Protein AF-A0A533XI32-F1 (afdb_monomer_lite)

Foldseek 3Di:
DWDADPVRATWAFDAWEDPDQFWIWTWTAGPPPRDIDIDIGHPVVCQVHHPAQYEHPVNLVVLVPDDPVVSVVVVVVQVVVCVVVVTSYHYPVSD

pLDDT: mean 84.2, std 6.26, range [54.84, 92.38]

Sequence (95 aa):
MIVTCCCGSAMRAEALEEVSPLLYHLRLACIRCANWTRISGRLEEVEPMVTATLWSNEARHDVDRLPPYLAPMVRQETEDYAEKEGRCLITLALF

Secondary structure (DSSP, 8-state):
---B-TTSPBEEEEEEEEEETTEEEEEEEETTT--EEEEEE-HHHHGGG--S-EEBHHHHHHHHHS-TTTHHHHHHHHHHHHHHHT--EE-GGG-

Structure (mmCIF, N/CA/C/O backbone):
data_AF-A0A533XI32-F1
#
_entry.id   AF-A0A533XI32-F1
#
loop_
_atom_site.group_PDB
_atom_site.id
_atom_site.type_symbol
_atom_site.label_atom_id
_atom_site.label_alt_id
_atom_site.label_comp_id
_atom_site.label_asym_id
_atom_site.label_entity_id
_atom_site.label_seq_id
_atom_site.pdbx_PDB_ins_code
_atom_site.Cartn_x
_atom_site.Cartn_y
_atom_site.Cartn_z
_atom_site.occupancy
_atom_site.B_iso_or_equiv
_atom_site.auth_seq_id
_atom_site.auth_comp_id
_atom_site.auth_asym_id
_atom_site.auth_atom_id
_atom_site.pdbx_PDB_model_num
ATOM 1 N N . MET A 1 1 ? 8.466 9.485 -8.706 1.00 64.94 1 MET A N 1
ATOM 2 C CA . MET A 1 1 ? 9.764 9.068 -9.292 1.00 64.94 1 MET A CA 1
ATOM 3 C C . MET A 1 1 ? 9.606 7.632 -9.773 1.00 64.94 1 MET A C 1
ATOM 5 O O . MET A 1 1 ? 9.064 6.837 -9.028 1.00 64.94 1 MET A O 1
ATOM 9 N N . ILE A 1 2 ? 10.013 7.278 -10.996 1.00 72.50 2 ILE A N 1
ATOM 10 C CA . ILE A 1 2 ? 9.807 5.911 -11.515 1.00 72.50 2 ILE A CA 1
ATOM 11 C C . ILE A 1 2 ? 11.097 5.109 -11.345 1.00 72.50 2 ILE A C 1
ATOM 13 O O . ILE A 1 2 ? 12.143 5.506 -11.853 1.00 72.50 2 ILE A O 1
ATOM 17 N N . VAL A 1 3 ? 11.020 3.975 -10.647 1.00 83.44 3 VAL A N 1
ATOM 18 C CA . VAL A 1 3 ? 12.146 3.043 -10.513 1.00 83.44 3 VAL A CA 1
ATOM 19 C C . VAL A 1 3 ? 12.204 2.151 -11.752 1.00 83.44 3 VAL A C 1
ATOM 21 O O . VAL A 1 3 ? 11.222 1.499 -12.110 1.00 83.44 3 VAL A O 1
ATOM 24 N N . THR A 1 4 ? 13.356 2.108 -12.417 1.00 87.31 4 THR A N 1
ATOM 25 C CA . THR A 1 4 ? 13.576 1.298 -13.623 1.00 87.31 4 THR A CA 1
ATOM 26 C C . THR A 1 4 ? 14.438 0.081 -13.320 1.00 87.31 4 THR A C 1
ATOM 28 O O . THR A 1 4 ? 15.445 0.178 -12.623 1.00 87.31 4 THR A O 1
ATOM 31 N N . CYS A 1 5 ? 14.073 -1.067 -13.881 1.00 89.94 5 CYS A N 1
ATOM 32 C CA . CYS A 1 5 ? 14.891 -2.273 -13.825 1.00 89.94 5 CYS A CA 1
ATOM 33 C C . CYS A 1 5 ? 16.020 -2.224 -14.872 1.00 89.94 5 CYS A C 1
ATOM 35 O O . CYS A 1 5 ? 15.881 -1.564 -15.901 1.00 89.94 5 CYS A O 1
ATOM 37 N N . CYS A 1 6 ? 17.092 -3.005 -14.688 1.00 87.50 6 CYS A N 1
ATOM 38 C CA . CYS A 1 6 ? 18.207 -3.112 -15.644 1.00 87.50 6 CYS A CA 1
ATOM 39 C C . CYS A 1 6 ? 17.789 -3.568 -17.056 1.00 87.50 6 CYS A C 1
ATOM 41 O O . CYS A 1 6 ? 18.515 -3.341 -18.016 1.00 87.50 6 CYS A O 1
ATOM 43 N N . CYS A 1 7 ? 16.617 -4.191 -17.211 1.00 90.12 7 CYS A N 1
ATOM 44 C CA . CYS A 1 7 ? 16.053 -4.551 -18.517 1.00 90.12 7 CYS A CA 1
ATOM 45 C C . CYS A 1 7 ? 15.361 -3.374 -19.244 1.00 90.12 7 CYS A C 1
ATOM 47 O O . CYS A 1 7 ? 14.758 -3.574 -20.300 1.00 90.12 7 CYS A O 1
ATOM 49 N N . GLY A 1 8 ? 15.382 -2.170 -18.659 1.00 86.31 8 GLY A N 1
ATOM 50 C CA . GLY A 1 8 ? 14.785 -0.946 -19.201 1.00 86.31 8 GLY A CA 1
ATOM 51 C C . GLY A 1 8 ? 13.281 -0.789 -18.953 1.00 86.31 8 GLY A C 1
ATOM 52 O O . GLY A 1 8 ? 12.693 0.192 -19.392 1.00 86.31 8 GLY A O 1
ATOM 53 N N . SER A 1 9 ? 12.635 -1.738 -18.268 1.00 89.38 9 SER A N 1
ATOM 54 C CA . SER A 1 9 ? 11.202 -1.656 -17.937 1.00 89.38 9 SER A CA 1
ATOM 55 C C . SER A 1 9 ? 10.969 -1.023 -16.564 1.00 89.38 9 SER A C 1
ATOM 57 O O . SER A 1 9 ? 11.793 -1.171 -15.657 1.00 89.38 9 SER A O 1
ATOM 59 N N . ALA A 1 10 ? 9.825 -0.356 -16.399 1.00 87.56 10 ALA A N 1
ATOM 60 C CA . ALA A 1 10 ? 9.401 0.186 -15.113 1.00 87.56 10 ALA A CA 1
ATOM 61 C C . ALA A 1 10 ? 9.167 -0.935 -14.090 1.00 87.56 10 ALA A C 1
ATOM 63 O O . ALA A 1 10 ? 8.738 -2.045 -14.428 1.00 87.56 10 ALA A O 1
ATOM 64 N N . MET A 1 11 ? 9.468 -0.639 -12.833 1.00 88.81 11 MET A N 1
ATOM 65 C CA . MET A 1 11 ? 9.192 -1.535 -11.722 1.00 88.81 11 MET A CA 1
ATOM 66 C C . MET A 1 11 ? 7.842 -1.180 -11.111 1.00 88.81 11 MET A C 1
ATOM 68 O O . MET A 1 11 ? 7.516 -0.010 -10.924 1.00 88.81 11 MET A O 1
ATOM 72 N N . ARG A 1 12 ? 7.049 -2.207 -10.824 1.00 89.25 12 ARG A N 1
ATOM 73 C CA . ARG A 1 12 ? 5.743 -2.093 -10.189 1.00 89.25 12 ARG A CA 1
ATOM 74 C C . ARG A 1 12 ? 5.888 -2.374 -8.700 1.00 89.25 12 ARG A C 1
ATOM 76 O O . ARG A 1 12 ? 6.554 -3.335 -8.322 1.00 89.25 12 ARG A O 1
ATOM 83 N N . ALA 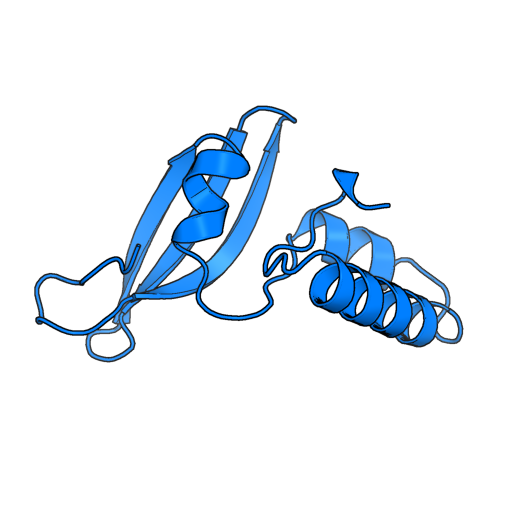A 1 13 ? 5.237 -1.565 -7.875 1.00 89.00 13 ALA A N 1
ATOM 84 C CA . ALA A 1 13 ? 5.094 -1.833 -6.451 1.00 89.00 13 ALA A CA 1
ATOM 85 C C . ALA A 1 13 ? 4.185 -3.050 -6.236 1.00 89.00 13 ALA A C 1
ATOM 87 O O . ALA A 1 13 ? 3.052 -3.076 -6.716 1.00 89.00 13 ALA A O 1
ATOM 88 N N . GLU A 1 14 ? 4.724 -4.079 -5.585 1.00 87.88 14 GLU A N 1
ATOM 89 C CA . GLU A 1 14 ? 4.056 -5.364 -5.367 1.00 87.88 14 GLU A CA 1
ATOM 90 C C . GLU A 1 14 ? 3.527 -5.481 -3.936 1.00 87.88 14 GLU A C 1
ATOM 92 O O . GLU A 1 14 ? 2.398 -5.918 -3.736 1.00 87.88 14 GLU A O 1
ATOM 97 N N . ALA A 1 15 ? 4.330 -5.083 -2.948 1.00 86.69 15 ALA A N 1
ATOM 98 C CA . ALA A 1 15 ? 3.965 -5.169 -1.539 1.00 86.69 15 ALA A CA 1
ATOM 99 C C . ALA A 1 15 ? 4.696 -4.109 -0.712 1.00 86.69 15 ALA A C 1
ATOM 101 O O . ALA A 1 15 ? 5.826 -3.737 -1.034 1.00 86.69 15 ALA A O 1
ATOM 102 N N . LEU A 1 16 ? 4.054 -3.664 0.367 1.00 88.75 16 LEU A N 1
ATOM 103 C CA . LEU A 1 16 ? 4.653 -2.821 1.393 1.00 88.75 16 LEU A CA 1
ATOM 104 C C . LEU A 1 16 ? 4.577 -3.560 2.732 1.00 88.75 16 LEU A C 1
ATOM 106 O O . LEU A 1 16 ? 3.494 -3.918 3.190 1.00 88.75 16 LEU A O 1
ATOM 110 N N . GLU A 1 17 ? 5.731 -3.797 3.341 1.00 86.19 17 GLU A N 1
ATOM 111 C CA . GLU A 1 17 ? 5.856 -4.327 4.700 1.00 86.19 17 GLU A CA 1
ATOM 112 C C . GLU A 1 17 ? 6.218 -3.161 5.629 1.00 86.19 17 GLU A C 1
ATOM 114 O O . GLU A 1 17 ? 7.203 -2.461 5.378 1.00 86.19 17 GLU A O 1
ATOM 119 N N . GLU A 1 18 ? 5.441 -2.928 6.683 1.00 85.50 18 GLU A N 1
ATOM 120 C CA . GLU A 1 18 ? 5.765 -1.952 7.718 1.00 85.50 18 GLU A CA 1
ATOM 121 C C . GLU A 1 18 ? 6.523 -2.697 8.838 1.00 85.50 18 GLU A C 1
ATOM 123 O O . GLU A 1 18 ? 6.124 -3.734 9.358 1.00 85.50 18 GLU A O 1
ATOM 128 N N . VAL A 1 19 ? 7.768 -2.279 9.083 1.00 84.31 19 VAL A N 1
ATOM 129 C CA . VAL A 1 19 ? 8.660 -2.937 10.061 1.00 84.31 19 VAL A CA 1
ATOM 130 C C . VAL A 1 19 ? 8.671 -2.141 11.357 1.00 84.31 19 VAL A C 1
ATOM 132 O O . VAL A 1 19 ? 8.830 -2.685 12.449 1.00 84.31 19 VAL A O 1
ATOM 135 N N . SER A 1 20 ? 8.564 -0.821 11.241 1.00 81.06 20 SER A N 1
ATOM 136 C CA . SER A 1 20 ? 8.493 0.131 12.343 1.00 81.06 20 SER A CA 1
ATOM 137 C C . SER A 1 20 ? 7.904 1.451 11.829 1.00 81.06 20 SER A C 1
ATOM 139 O O . SER A 1 20 ? 7.981 1.710 10.628 1.00 81.06 20 SER A O 1
ATOM 141 N N . PRO A 1 21 ? 7.457 2.367 12.708 1.00 76.50 21 PRO A N 1
ATOM 142 C CA . PRO A 1 21 ? 6.907 3.666 12.292 1.00 76.50 21 PRO A CA 1
ATOM 143 C C . PRO A 1 21 ? 7.850 4.519 11.424 1.00 76.50 21 PRO A C 1
ATOM 145 O O . PRO A 1 21 ? 7.414 5.426 10.721 1.00 76.50 21 PRO A O 1
ATOM 148 N N . LEU A 1 22 ? 9.156 4.239 11.480 1.00 83.75 22 LEU A N 1
ATOM 149 C CA . LEU A 1 22 ? 10.207 4.931 10.729 1.00 83.75 22 LEU A CA 1
ATOM 150 C C . LEU A 1 22 ? 10.844 4.061 9.632 1.00 83.75 22 LEU A C 1
ATOM 152 O O . LEU A 1 22 ? 11.774 4.520 8.972 1.00 83.75 22 LEU A O 1
ATOM 156 N N . LEU A 1 23 ? 10.396 2.814 9.458 1.00 86.94 23 LEU A N 1
ATOM 157 C CA . LEU A 1 23 ? 11.007 1.856 8.541 1.00 86.94 23 LEU A CA 1
ATOM 158 C C . LEU A 1 23 ? 9.951 1.018 7.820 1.00 86.94 23 LEU A C 1
ATOM 160 O O . LEU A 1 23 ? 9.304 0.150 8.405 1.00 86.94 23 LEU A O 1
ATOM 164 N N . TYR A 1 24 ? 9.876 1.233 6.515 1.00 89.06 24 TYR A N 1
A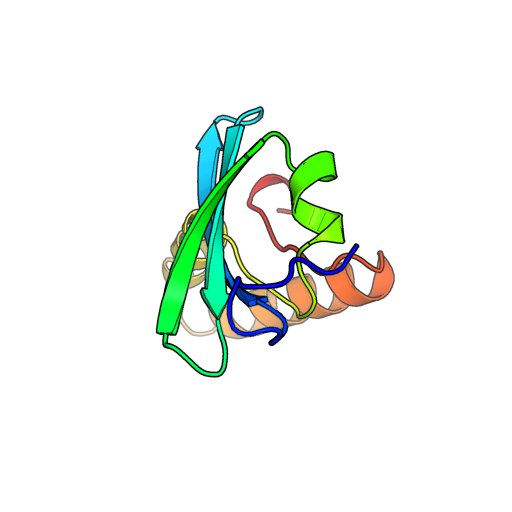TOM 165 C CA . TYR A 1 24 ? 9.020 0.526 5.579 1.00 89.06 24 TYR A CA 1
ATOM 166 C C . TYR A 1 24 ? 9.881 -0.181 4.538 1.00 89.06 24 TYR A C 1
ATOM 168 O O . TYR A 1 24 ? 10.887 0.354 4.065 1.00 89.06 24 TYR A O 1
ATOM 176 N N . HIS A 1 25 ? 9.480 -1.391 4.169 1.00 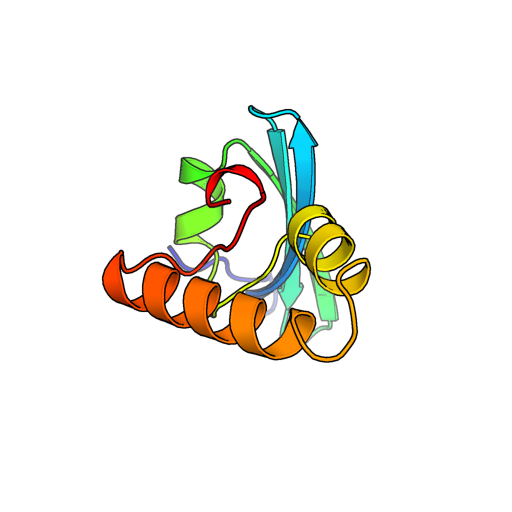90.94 25 HIS A N 1
ATOM 177 C CA . HIS A 1 25 ? 10.083 -2.181 3.108 1.00 90.94 25 HIS A CA 1
ATOM 178 C C . HIS A 1 25 ? 9.122 -2.246 1.922 1.00 90.94 25 HIS A C 1
ATOM 180 O O . HIS A 1 25 ? 8.122 -2.961 1.944 1.00 90.94 25 HIS A O 1
ATOM 186 N N . LEU A 1 26 ? 9.450 -1.518 0.859 1.00 90.62 26 LEU A N 1
ATOM 187 C CA . LEU A 1 26 ? 8.738 -1.577 -0.407 1.00 90.62 26 LEU A CA 1
ATOM 188 C C . LEU A 1 26 ? 9.361 -2.650 -1.299 1.00 90.62 26 LEU A C 1
ATOM 190 O O . LEU A 1 26 ? 10.539 -2.582 -1.659 1.00 90.62 26 LEU A O 1
ATOM 194 N N . ARG A 1 27 ? 8.558 -3.632 -1.696 1.00 91.88 27 ARG A N 1
ATOM 195 C CA . ARG A 1 27 ? 8.934 -4.638 -2.682 1.00 91.88 27 ARG A CA 1
ATOM 196 C C . ARG A 1 27 ? 8.471 -4.191 -4.060 1.00 91.88 27 ARG A C 1
ATOM 198 O O . ARG A 1 27 ? 7.278 -4.022 -4.309 1.00 91.88 27 ARG A O 1
ATOM 205 N N . LEU A 1 28 ? 9.429 -4.024 -4.960 1.00 90.56 28 LEU A N 1
ATOM 206 C CA . LEU A 1 28 ? 9.190 -3.693 -6.357 1.00 90.56 28 LEU A CA 1
ATOM 207 C C . LEU A 1 28 ? 9.545 -4.893 -7.228 1.00 90.56 28 LEU A C 1
ATOM 209 O O . LEU A 1 28 ? 10.610 -5.486 -7.059 1.00 90.56 28 LEU A O 1
ATOM 213 N N . ALA A 1 29 ? 8.692 -5.200 -8.197 1.00 91.44 29 ALA A N 1
ATOM 214 C CA . ALA A 1 29 ? 8.921 -6.238 -9.189 1.00 91.44 29 ALA A CA 1
ATOM 215 C C . ALA A 1 29 ? 8.886 -5.649 -10.600 1.00 91.44 29 ALA A C 1
ATOM 217 O O . ALA A 1 29 ? 8.037 -4.828 -10.952 1.00 91.44 29 ALA A O 1
ATOM 218 N N . CYS A 1 30 ? 9.821 -6.068 -11.442 1.00 91.25 30 CYS A N 1
ATOM 219 C CA . CYS A 1 30 ? 9.842 -5.682 -12.837 1.00 91.25 30 CYS A CA 1
ATOM 220 C C . CYS A 1 30 ? 8.711 -6.376 -13.598 1.00 91.25 30 CYS A C 1
ATOM 222 O O . CYS A 1 30 ? 8.624 -7.603 -13.608 1.00 91.25 30 CYS A O 1
ATOM 224 N N . ILE A 1 31 ? 7.928 -5.593 -14.342 1.00 87.88 31 ILE A N 1
ATOM 225 C CA . ILE A 1 31 ? 6.816 -6.095 -15.164 1.00 87.88 31 ILE A CA 1
ATOM 226 C C . ILE A 1 31 ? 7.246 -7.043 -16.296 1.00 87.88 31 ILE A C 1
ATOM 228 O O . ILE A 1 31 ? 6.399 -7.699 -16.892 1.00 87.88 31 ILE A O 1
ATOM 232 N N . ARG A 1 32 ? 8.543 -7.088 -16.635 1.00 90.44 32 ARG A N 1
ATOM 233 C CA . ARG A 1 32 ? 9.058 -7.811 -17.806 1.00 90.44 32 ARG A CA 1
ATOM 234 C C . ARG A 1 32 ? 9.930 -9.008 -17.452 1.00 90.44 32 ARG A C 1
ATOM 236 O O . ARG A 1 32 ? 9.685 -10.100 -17.943 1.00 90.44 32 ARG A O 1
ATOM 243 N N . CYS A 1 33 ? 10.977 -8.800 -16.656 1.00 91.50 33 CYS A N 1
ATOM 244 C CA . CYS A 1 33 ? 11.953 -9.851 -16.345 1.00 91.50 33 CYS A CA 1
ATOM 245 C C . CYS A 1 33 ? 11.726 -10.520 -14.984 1.00 91.50 33 CYS A C 1
ATOM 247 O O . CYS A 1 33 ? 12.555 -11.328 -14.581 1.00 91.50 33 CYS A O 1
ATOM 249 N N . ALA A 1 34 ? 10.656 -10.154 -14.266 1.00 85.75 34 ALA A N 1
ATOM 250 C CA . ALA A 1 34 ? 10.348 -10.639 -12.918 1.00 85.75 34 ALA A CA 1
ATOM 251 C C . ALA A 1 34 ? 11.478 -10.440 -11.884 1.00 85.75 34 ALA A C 1
ATOM 253 O O . ALA A 1 34 ? 11.447 -11.028 -10.805 1.00 85.75 34 ALA A O 1
ATOM 254 N N . ASN A 1 35 ? 12.469 -9.592 -12.185 1.00 90.38 35 ASN A N 1
ATOM 255 C CA . ASN A 1 35 ? 13.454 -9.187 -11.194 1.00 90.38 35 ASN A CA 1
ATOM 256 C C . ASN A 1 35 ? 12.755 -8.401 -10.086 1.00 90.38 35 ASN A C 1
ATOM 258 O O . ASN A 1 35 ? 11.864 -7.601 -10.372 1.00 90.38 35 ASN A O 1
ATOM 262 N N . TRP A 1 36 ? 13.186 -8.591 -8.849 1.00 90.44 36 TRP A N 1
ATOM 263 C CA . TRP A 1 36 ? 12.614 -7.913 -7.700 1.00 90.44 36 TRP A CA 1
ATOM 264 C C . TRP A 1 36 ? 13.703 -7.158 -6.949 1.00 90.44 36 TRP A C 1
ATOM 266 O O . TRP A 1 36 ? 14.860 -7.573 -6.911 1.00 90.44 36 TRP A O 1
ATOM 276 N N . THR A 1 37 ? 13.334 -6.031 -6.356 1.00 89.94 37 THR A N 1
ATOM 277 C CA . THR A 1 37 ? 14.182 -5.343 -5.388 1.00 89.94 37 THR A CA 1
ATOM 278 C C . THR A 1 37 ? 13.360 -4.949 -4.178 1.00 89.94 37 THR A C 1
ATOM 280 O O . THR A 1 37 ? 12.152 -4.714 -4.273 1.00 89.94 37 THR A O 1
ATOM 283 N N . ARG A 1 38 ? 14.034 -4.869 -3.038 1.00 92.38 38 ARG A N 1
ATOM 284 C CA . ARG A 1 38 ? 13.476 -4.328 -1.807 1.00 92.38 38 ARG A CA 1
ATOM 285 C C . ARG A 1 38 ? 14.113 -2.969 -1.559 1.00 92.38 38 ARG A C 1
ATOM 287 O O . ARG A 1 38 ? 15.335 -2.856 -1.568 1.00 92.38 38 ARG A O 1
ATOM 294 N N . ILE A 1 39 ? 13.281 -1.963 -1.335 1.00 89.06 39 ILE A N 1
ATOM 295 C CA . ILE A 1 39 ? 13.700 -0.624 -0.934 1.00 89.06 39 ILE A CA 1
ATOM 296 C C . ILE A 1 39 ? 13.267 -0.432 0.508 1.00 89.06 39 ILE A C 1
ATOM 298 O O . ILE A 1 39 ? 12.101 -0.633 0.837 1.00 89.06 39 ILE A O 1
ATOM 302 N N . SER A 1 40 ? 14.218 -0.070 1.357 1.00 91.44 40 SER A N 1
ATOM 303 C CA . SER A 1 40 ? 13.974 0.218 2.765 1.00 91.44 40 SER A CA 1
ATOM 304 C C . SER A 1 40 ? 14.093 1.721 2.985 1.00 91.44 40 SER A C 1
ATOM 306 O O . SER A 1 40 ? 15.088 2.312 2.569 1.00 91.44 40 SER A O 1
ATOM 308 N N . GLY A 1 41 ? 13.099 2.330 3.623 1.00 89.12 41 GLY A N 1
ATOM 309 C CA . GLY A 1 41 ? 13.079 3.771 3.876 1.00 89.12 41 GLY A CA 1
ATOM 310 C C . GLY A 1 41 ? 11.875 4.201 4.705 1.00 89.12 41 GLY A C 1
ATOM 311 O O . GLY A 1 41 ? 11.124 3.366 5.210 1.00 89.12 41 GLY A O 1
ATOM 312 N N . ARG A 1 42 ? 11.688 5.508 4.856 1.00 87.75 42 ARG A N 1
ATOM 313 C CA . ARG A 1 42 ? 10.489 6.087 5.478 1.00 87.75 42 ARG A CA 1
ATOM 314 C C . ARG A 1 42 ? 9.333 6.131 4.485 1.00 87.75 42 ARG A C 1
ATOM 316 O O . ARG A 1 42 ? 9.552 6.070 3.277 1.00 87.75 42 ARG A O 1
ATOM 323 N N . LEU A 1 43 ? 8.112 6.319 4.991 1.00 83.69 43 LEU A N 1
ATOM 324 C CA . LEU A 1 43 ? 6.904 6.403 4.163 1.00 83.69 43 LEU A CA 1
ATOM 325 C C . LEU A 1 43 ? 7.029 7.460 3.050 1.00 83.69 43 LEU A C 1
ATOM 327 O O . LEU A 1 43 ? 6.795 7.153 1.887 1.00 83.69 43 LEU A O 1
ATOM 331 N N . GLU A 1 44 ? 7.505 8.660 3.391 1.00 85.38 44 GLU A N 1
ATOM 332 C CA . GLU A 1 44 ? 7.727 9.775 2.452 1.00 85.38 44 GLU A CA 1
ATOM 333 C C . GLU A 1 44 ? 8.747 9.463 1.337 1.00 85.38 44 GLU A C 1
ATOM 335 O O . GLU A 1 44 ? 8.672 10.024 0.246 1.00 85.38 44 GLU A O 1
ATOM 340 N N . GLU A 1 45 ? 9.692 8.553 1.589 1.00 85.50 45 GLU A N 1
ATOM 341 C CA . GLU A 1 45 ? 10.728 8.167 0.625 1.00 85.50 45 GLU A CA 1
ATOM 342 C C . GLU A 1 45 ? 10.226 7.078 -0.333 1.00 85.50 45 GLU A C 1
ATOM 344 O O . GLU A 1 45 ? 10.617 7.048 -1.503 1.00 85.50 45 GLU A O 1
ATOM 349 N N . VAL A 1 46 ? 9.346 6.189 0.148 1.00 86.69 46 VAL A N 1
ATOM 350 C CA . VAL A 1 46 ? 8.808 5.062 -0.632 1.00 86.69 46 VAL A CA 1
ATOM 351 C C . VAL A 1 46 ? 7.529 5.415 -1.396 1.00 86.69 46 VAL A C 1
ATOM 353 O O . VAL A 1 46 ? 7.329 4.903 -2.496 1.00 86.69 46 VAL A O 1
ATOM 356 N N . GLU A 1 47 ? 6.694 6.319 -0.875 1.00 83.19 47 GLU A N 1
ATOM 357 C CA . GLU A 1 47 ? 5.455 6.793 -1.512 1.00 83.19 47 GLU A CA 1
ATOM 358 C C . GLU A 1 47 ? 5.629 7.246 -2.971 1.00 83.19 47 GLU A C 1
ATOM 360 O O . GLU A 1 47 ? 4.900 6.745 -3.830 1.00 83.19 47 GLU A O 1
ATOM 365 N N . PRO A 1 48 ? 6.628 8.077 -3.335 1.00 85.00 48 PRO A N 1
ATOM 366 C CA . PRO A 1 48 ? 6.789 8.523 -4.718 1.00 85.00 48 PRO A CA 1
ATOM 367 C C . PRO A 1 48 ? 7.199 7.413 -5.697 1.00 85.00 48 PRO A C 1
ATOM 369 O O . PRO A 1 48 ? 7.244 7.677 -6.903 1.00 85.00 48 PRO A O 1
ATOM 372 N N . MET A 1 49 ? 7.556 6.220 -5.210 1.00 84.00 49 MET A N 1
ATOM 373 C CA . MET A 1 49 ? 7.914 5.048 -6.020 1.00 84.00 49 MET A CA 1
ATOM 374 C C . MET A 1 49 ? 6.710 4.143 -6.307 1.00 84.00 49 MET A C 1
ATOM 376 O O . MET A 1 49 ? 6.796 3.236 -7.141 1.00 84.00 49 MET A O 1
ATOM 380 N N . VAL A 1 50 ? 5.590 4.380 -5.626 1.00 84.44 50 VAL A N 1
ATOM 381 C CA . VAL A 1 50 ? 4.355 3.619 -5.769 1.00 84.44 50 VAL A CA 1
ATOM 382 C C . VAL A 1 50 ? 3.500 4.271 -6.849 1.00 84.44 50 VAL A C 1
ATOM 384 O O . VAL A 1 50 ? 3.136 5.436 -6.773 1.00 84.44 50 VAL A O 1
ATOM 387 N N . THR A 1 51 ? 3.217 3.511 -7.905 1.00 76.81 51 THR A N 1
ATOM 388 C CA . THR A 1 51 ? 2.498 3.997 -9.096 1.00 76.81 51 THR A CA 1
ATOM 389 C C . THR A 1 51 ? 1.010 3.652 -9.098 1.00 76.81 51 THR A C 1
ATOM 391 O O . THR A 1 51 ? 0.288 4.098 -9.985 1.00 76.81 51 THR A O 1
ATOM 394 N N . ALA A 1 52 ? 0.551 2.846 -8.142 1.00 79.75 52 ALA A N 1
ATOM 395 C CA . ALA A 1 52 ? -0.835 2.414 -8.005 1.00 79.75 52 ALA A CA 1
ATOM 396 C C . ALA A 1 52 ? -1.172 2.221 -6.526 1.00 79.75 52 ALA A C 1
ATOM 398 O O . ALA A 1 52 ? -0.269 1.929 -5.744 1.00 79.75 52 ALA A O 1
ATOM 399 N N . THR A 1 53 ? -2.454 2.322 -6.168 1.00 82.00 53 THR A N 1
ATOM 400 C CA . THR A 1 53 ? -2.920 2.133 -4.790 1.00 82.00 53 THR A CA 1
ATOM 401 C C . THR A 1 53 ? -2.429 0.804 -4.225 1.00 82.00 53 THR A C 1
ATOM 403 O O . THR A 1 53 ? -2.733 -0.267 -4.761 1.00 82.00 53 THR A O 1
ATOM 406 N N . LEU A 1 54 ? -1.646 0.875 -3.153 1.00 86.25 54 LEU A N 1
ATOM 407 C CA . LEU A 1 54 ? -1.036 -0.279 -2.513 1.00 86.25 54 LEU A CA 1
ATOM 408 C C . LEU A 1 54 ? -1.295 -0.233 -1.008 1.00 86.25 54 LEU A C 1
ATOM 410 O O . LEU A 1 54 ? -1.056 0.770 -0.339 1.00 86.25 54 LEU A O 1
ATOM 414 N N . TRP A 1 55 ? -1.763 -1.363 -0.495 1.00 86.00 55 TRP A N 1
ATOM 415 C CA . TRP A 1 55 ? -2.020 -1.583 0.919 1.00 86.00 55 TRP A CA 1
ATOM 416 C C . TRP A 1 55 ? -0.780 -2.161 1.599 1.00 86.00 55 TRP A C 1
ATOM 418 O O . TRP A 1 55 ? -0.162 -3.086 1.060 1.00 86.00 55 TRP A O 1
ATOM 428 N N . SER A 1 56 ? -0.445 -1.660 2.789 1.00 86.12 56 SER A N 1
ATOM 429 C CA . SER A 1 56 ? 0.539 -2.313 3.650 1.00 86.12 56 SER A CA 1
ATOM 430 C C . SER A 1 56 ? 0.012 -3.661 4.135 1.00 86.12 56 SER A C 1
ATOM 432 O O . SER A 1 56 ? -1.200 -3.874 4.261 1.00 86.12 56 SER A O 1
ATOM 434 N N . ASN A 1 57 ? 0.925 -4.600 4.380 1.00 83.69 57 ASN A N 1
ATOM 435 C CA . ASN A 1 57 ? 0.558 -5.923 4.875 1.00 83.69 57 ASN A CA 1
ATOM 436 C C . ASN A 1 57 ? -0.175 -5.837 6.214 1.00 83.69 57 ASN A C 1
ATOM 438 O O . ASN A 1 57 ? -1.168 -6.540 6.391 1.00 83.69 57 ASN A O 1
ATOM 442 N N . GLU A 1 58 ? 0.256 -4.959 7.120 1.00 81.62 58 GLU A N 1
ATOM 443 C CA . GLU A 1 58 ? -0.444 -4.777 8.388 1.00 81.62 58 GLU A CA 1
ATOM 444 C C . GLU A 1 58 ? -1.815 -4.112 8.228 1.00 81.62 58 GLU A C 1
ATOM 446 O O . GLU A 1 58 ? -2.779 -4.617 8.795 1.00 81.62 58 GLU A O 1
ATOM 451 N N . ALA A 1 59 ? -1.959 -3.071 7.396 1.00 82.19 59 ALA A N 1
ATOM 452 C CA . ALA A 1 59 ? -3.268 -2.456 7.146 1.00 82.19 59 ALA A CA 1
ATOM 453 C C . ALA A 1 59 ? -4.249 -3.470 6.543 1.00 82.19 59 ALA A C 1
ATOM 455 O O . ALA A 1 59 ? -5.417 -3.548 6.925 1.00 82.19 59 ALA A O 1
ATOM 456 N N . ARG A 1 60 ? -3.760 -4.315 5.627 1.00 84.00 60 ARG A N 1
ATOM 457 C CA . ARG A 1 60 ? -4.547 -5.419 5.076 1.00 84.00 60 ARG A CA 1
ATOM 458 C C . ARG A 1 60 ? -4.900 -6.457 6.140 1.00 84.00 60 ARG A C 1
ATOM 460 O O . ARG A 1 60 ? -6.010 -6.978 6.102 1.00 84.00 60 ARG A O 1
ATOM 467 N N . HIS A 1 61 ? -3.977 -6.768 7.048 1.00 84.62 61 HIS A N 1
ATOM 468 C CA . HIS A 1 61 ? -4.205 -7.721 8.130 1.00 84.62 61 HIS A CA 1
ATOM 469 C C . HIS A 1 61 ? -5.283 -7.229 9.103 1.00 84.62 61 HIS A C 1
ATOM 471 O O . HIS A 1 61 ? -6.151 -8.009 9.481 1.00 84.62 61 HIS A O 1
ATOM 477 N N . ASP A 1 62 ? -5.284 -5.944 9.459 1.00 83.12 62 ASP A N 1
ATOM 478 C CA . ASP A 1 62 ? -6.294 -5.372 10.354 1.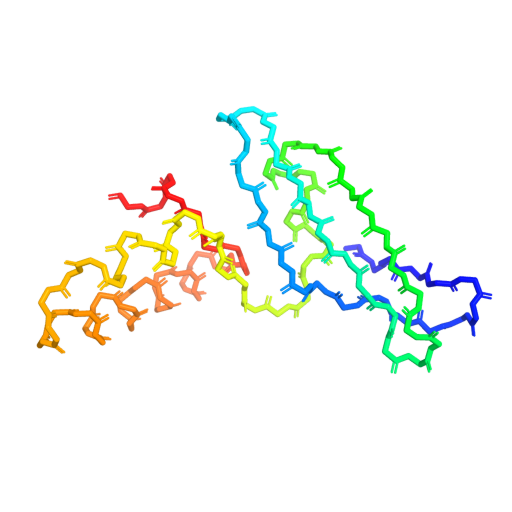00 83.12 62 ASP A CA 1
ATOM 479 C C . ASP A 1 62 ? -7.689 -5.348 9.717 1.00 83.12 62 ASP A C 1
ATOM 481 O O . ASP A 1 62 ? -8.660 -5.777 10.342 1.00 83.12 62 ASP A O 1
ATOM 485 N N . VAL A 1 63 ? -7.792 -4.963 8.439 1.00 83.25 63 VAL A N 1
ATOM 486 C CA . VAL A 1 63 ? -9.073 -5.002 7.711 1.00 83.25 63 VAL A CA 1
ATOM 487 C C . VAL A 1 63 ? -9.611 -6.427 7.572 1.00 83.25 63 VAL A C 1
ATOM 489 O O . VAL A 1 63 ? -10.818 -6.633 7.674 1.00 83.25 63 VAL A O 1
ATOM 492 N N . ASP A 1 64 ? -8.743 -7.421 7.369 1.00 83.56 64 ASP A N 1
ATOM 493 C CA . ASP A 1 64 ? -9.143 -8.833 7.262 1.00 83.56 64 ASP A CA 1
ATOM 494 C C . ASP A 1 64 ? -9.669 -9.403 8.592 1.00 83.56 64 ASP A C 1
ATOM 496 O O . ASP A 1 64 ? -10.506 -10.304 8.603 1.00 83.56 64 ASP A O 1
ATOM 500 N N . ARG A 1 65 ? -9.238 -8.840 9.730 1.00 86.94 65 ARG A N 1
ATOM 501 C CA . ARG A 1 65 ? -9.749 -9.206 11.063 1.00 86.94 65 ARG A CA 1
ATOM 502 C C . ARG A 1 65 ? -11.119 -8.606 11.369 1.00 86.94 65 ARG A C 1
ATOM 504 O O . ARG A 1 65 ? -11.755 -9.032 12.337 1.00 86.94 65 ARG A O 1
ATOM 511 N N . LEU A 1 66 ? -11.578 -7.627 10.590 1.00 84.25 66 LEU A N 1
ATOM 512 C CA . LEU A 1 66 ? -12.904 -7.054 10.769 1.00 84.25 66 LEU A CA 1
ATOM 513 C C . LEU A 1 66 ? -13.998 -8.059 10.377 1.00 84.25 66 LEU A C 1
ATOM 515 O O . LEU A 1 66 ? -13.810 -8.902 9.499 1.00 84.25 66 LEU A O 1
ATOM 519 N N . PRO A 1 67 ? -15.192 -7.948 10.979 1.00 86.12 67 PRO A N 1
ATOM 520 C CA . PRO A 1 67 ? -16.348 -8.715 10.545 1.00 86.12 67 PRO A CA 1
ATOM 521 C C . PRO A 1 67 ? -16.633 -8.538 9.041 1.00 86.12 67 PRO A C 1
ATOM 523 O O . PRO A 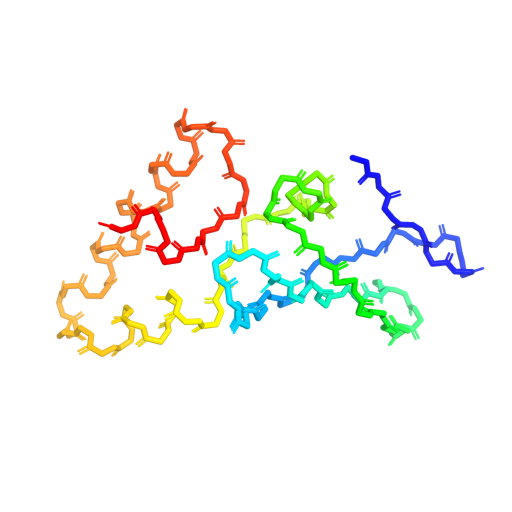1 67 ? -16.443 -7.442 8.504 1.00 86.12 67 PRO A O 1
ATOM 526 N N . PRO A 1 68 ? -17.177 -9.562 8.358 1.00 82.06 68 PRO A N 1
ATOM 527 C CA . PRO A 1 68 ? -17.317 -9.585 6.897 1.00 82.06 68 PRO A CA 1
ATOM 528 C C . PRO A 1 68 ? -18.220 -8.481 6.326 1.00 82.06 68 PRO A C 1
ATOM 530 O O . PRO A 1 68 ? -18.126 -8.161 5.146 1.00 82.06 68 PRO A O 1
ATOM 533 N N . TYR A 1 69 ? -19.086 -7.888 7.147 1.00 84.06 69 TYR A N 1
ATOM 534 C CA . TYR A 1 69 ? -19.919 -6.743 6.771 1.00 84.06 69 TYR A CA 1
ATOM 535 C C . TYR A 1 69 ? -19.193 -5.393 6.915 1.00 84.06 69 TYR A C 1
ATOM 537 O O . TYR A 1 69 ? -19.547 -4.450 6.219 1.00 84.06 69 TYR A O 1
ATOM 545 N N . LEU A 1 70 ? -18.167 -5.298 7.771 1.00 83.94 70 LEU A N 1
ATOM 546 C CA . LEU A 1 70 ? -17.375 -4.078 7.979 1.00 83.94 70 LEU A CA 1
ATOM 547 C C . LEU A 1 70 ? -16.144 -4.015 7.071 1.00 83.94 70 LEU A C 1
ATOM 549 O O . LEU A 1 70 ? -15.817 -2.940 6.582 1.00 83.94 70 LEU A O 1
ATOM 553 N N . ALA A 1 71 ? -15.489 -5.148 6.804 1.00 81.88 71 ALA A N 1
ATOM 554 C CA . ALA A 1 71 ? -14.281 -5.209 5.978 1.00 81.88 71 ALA A CA 1
ATOM 555 C C . ALA A 1 71 ? -14.403 -4.507 4.602 1.00 81.88 71 ALA A C 1
ATOM 557 O O . ALA A 1 71 ? -13.523 -3.707 4.274 1.00 81.88 71 ALA A O 1
ATOM 558 N N . PRO A 1 72 ? -15.461 -4.731 3.789 1.00 84.50 72 PRO A N 1
ATOM 559 C CA . PRO A 1 72 ? -15.594 -4.039 2.506 1.00 84.50 72 PRO A CA 1
ATOM 560 C C . PRO A 1 72 ? -15.916 -2.547 2.661 1.00 84.50 72 PRO A C 1
ATOM 562 O O . PRO A 1 72 ? -15.442 -1.755 1.853 1.00 84.50 72 PRO A O 1
ATOM 565 N N . MET A 1 73 ? -16.672 -2.159 3.698 1.00 85.50 73 MET A N 1
ATOM 566 C CA . MET A 1 73 ? -16.998 -0.752 3.962 1.00 85.50 73 MET A CA 1
ATOM 567 C C . MET A 1 73 ? -15.747 0.041 4.337 1.00 85.50 73 MET A C 1
ATOM 569 O O . MET A 1 73 ? -15.482 1.090 3.765 1.00 85.50 73 MET A O 1
ATOM 573 N N . VAL A 1 74 ? -14.948 -0.499 5.258 1.00 85.75 74 VAL A N 1
ATOM 574 C CA . VAL A 1 74 ? -13.696 0.119 5.699 1.00 85.75 74 VAL A CA 1
ATOM 575 C C . VAL A 1 74 ? -12.706 0.227 4.544 1.00 85.75 74 VAL A C 1
ATOM 577 O O . VAL A 1 74 ? -12.114 1.279 4.350 1.00 85.75 74 VAL A O 1
ATOM 580 N N . ARG A 1 75 ? -12.571 -0.826 3.727 1.00 84.56 75 ARG A N 1
ATOM 581 C CA . ARG A 1 75 ? -11.713 -0.795 2.536 1.00 84.56 75 ARG A CA 1
ATOM 582 C C . ARG A 1 75 ? -12.084 0.344 1.583 1.00 84.56 75 ARG A C 1
ATOM 584 O O . ARG A 1 75 ? -11.184 1.052 1.148 1.00 84.56 75 ARG A O 1
ATOM 591 N N . GLN A 1 76 ? -13.375 0.508 1.281 1.00 85.44 76 GLN A N 1
ATOM 592 C CA . GLN A 1 76 ? -13.851 1.591 0.415 1.00 85.44 76 GLN A CA 1
ATOM 593 C C . GLN A 1 76 ? -13.572 2.967 1.015 1.00 85.44 76 GLN A C 1
ATOM 595 O O . GLN A 1 76 ? -12.989 3.804 0.340 1.00 85.44 76 GLN A O 1
ATOM 600 N N . GLU A 1 77 ? -13.908 3.181 2.288 1.00 85.44 77 GLU A N 1
ATOM 601 C CA . GLU A 1 77 ? -13.662 4.464 2.958 1.00 85.44 77 GLU A CA 1
ATOM 602 C C . GLU A 1 77 ? -12.170 4.832 2.962 1.00 85.44 77 GLU A C 1
ATOM 604 O O . GLU A 1 77 ? -11.812 5.981 2.708 1.00 85.44 77 GLU A O 1
ATOM 609 N N . THR A 1 78 ? -11.282 3.861 3.204 1.00 85.12 78 THR A N 1
ATOM 610 C CA . THR A 1 78 ? -9.834 4.097 3.173 1.00 85.12 78 THR A CA 1
ATOM 611 C C . THR A 1 78 ? -9.325 4.383 1.759 1.00 85.12 78 THR A C 1
ATOM 613 O O . THR A 1 78 ? -8.471 5.251 1.590 1.00 85.12 78 THR A O 1
ATOM 616 N N . GLU A 1 79 ? -9.838 3.690 0.738 1.00 84.00 79 GLU A N 1
ATOM 617 C CA . GLU A 1 79 ? -9.499 3.955 -0.668 1.00 84.00 79 GLU A CA 1
ATOM 618 C C . GLU A 1 79 ? -9.975 5.350 -1.106 1.00 84.00 79 GLU A C 1
ATOM 620 O O . GLU A 1 79 ? -9.191 6.101 -1.685 1.00 84.00 79 GLU A O 1
ATOM 625 N N . ASP A 1 80 ? -11.197 5.742 -0.737 1.00 84.44 80 ASP A N 1
ATOM 626 C CA . ASP A 1 80 ? -11.749 7.075 -1.003 1.00 84.44 80 ASP A CA 1
ATOM 627 C C . ASP A 1 80 ? -10.971 8.175 -0.265 1.00 84.44 80 ASP A C 1
ATOM 629 O O . ASP A 1 80 ? -10.757 9.267 -0.799 1.00 84.44 80 ASP A O 1
ATOM 633 N N . TYR A 1 81 ? -10.544 7.917 0.975 1.00 82.75 81 TYR A N 1
ATOM 634 C CA . TYR A 1 81 ? -9.708 8.843 1.739 1.00 82.75 81 TYR A CA 1
ATOM 635 C C . TYR A 1 81 ? -8.322 9.004 1.106 1.00 82.75 81 TYR A C 1
ATOM 637 O O . TYR A 1 81 ? -7.853 10.131 0.935 1.00 82.75 81 TYR A O 1
ATOM 645 N N . ALA A 1 82 ? -7.696 7.900 0.695 1.00 82.69 82 ALA A N 1
ATOM 646 C CA . ALA A 1 82 ? -6.407 7.915 0.013 1.00 82.69 82 ALA A CA 1
ATOM 647 C C . ALA A 1 82 ? -6.487 8.674 -1.323 1.00 82.69 82 ALA A C 1
ATOM 649 O O . ALA A 1 82 ? -5.627 9.509 -1.603 1.00 82.69 82 ALA A O 1
ATOM 650 N N . GLU A 1 83 ? -7.554 8.468 -2.103 1.00 81.75 83 GLU A N 1
ATOM 651 C CA . GLU A 1 83 ? -7.794 9.209 -3.344 1.00 81.75 83 GLU A CA 1
ATOM 652 C C . GLU A 1 83 ? -7.971 10.715 -3.085 1.00 81.75 83 GLU A C 1
ATOM 654 O O . GLU A 1 83 ? -7.361 11.534 -3.775 1.00 81.75 83 GLU A O 1
ATOM 659 N N . LYS A 1 84 ? -8.728 11.096 -2.045 1.00 81.81 84 LYS A N 1
ATOM 660 C CA . LYS A 1 84 ? -8.919 12.504 -1.646 1.00 81.81 84 LYS A CA 1
ATOM 661 C C . LYS A 1 84 ? -7.630 13.178 -1.181 1.00 81.81 84 LYS A C 1
ATOM 663 O O . LYS A 1 84 ? -7.417 14.347 -1.494 1.00 81.81 84 LYS A O 1
ATOM 668 N N . GLU A 1 85 ? -6.781 12.467 -0.443 1.00 79.38 85 GLU A N 1
ATOM 669 C CA . GLU A 1 85 ? -5.466 12.966 -0.021 1.00 79.38 85 GLU A CA 1
ATOM 670 C C . GLU A 1 85 ? -4.422 12.921 -1.155 1.00 79.38 85 GLU A C 1
ATOM 672 O O . GLU A 1 85 ? -3.325 13.456 -1.000 1.00 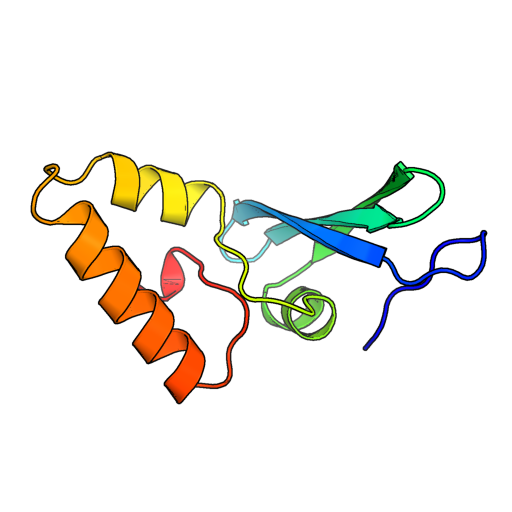79.38 85 GLU A O 1
ATOM 677 N N . GLY A 1 86 ? -4.735 12.296 -2.299 1.00 76.44 86 GLY A N 1
ATOM 678 C CA . GLY A 1 86 ? -3.783 12.064 -3.388 1.00 76.44 86 GLY A CA 1
ATOM 679 C C . GLY A 1 86 ? -2.680 11.062 -3.032 1.00 76.44 86 GLY A C 1
ATOM 680 O O . GLY A 1 86 ? -1.643 11.027 -3.698 1.00 76.44 86 GLY A O 1
ATOM 681 N N . ARG A 1 87 ? -2.883 10.250 -1.988 1.00 79.00 87 ARG A N 1
ATOM 682 C CA . ARG A 1 87 ? -1.929 9.236 -1.536 1.00 79.00 87 ARG A CA 1
ATOM 683 C C . ARG A 1 87 ? -2.207 7.909 -2.224 1.00 79.00 87 ARG A C 1
ATOM 685 O O . ARG A 1 87 ? -3.333 7.433 -2.276 1.00 79.00 87 ARG A O 1
ATOM 692 N N . CYS A 1 88 ? -1.150 7.267 -2.709 1.00 79.00 88 CYS A N 1
ATOM 693 C CA . CYS A 1 88 ? -1.237 5.927 -3.301 1.00 79.00 88 CYS A CA 1
ATOM 694 C C . CYS A 1 88 ? -0.901 4.807 -2.300 1.00 79.00 88 CYS A C 1
ATOM 696 O O . CYS A 1 88 ? -0.992 3.631 -2.643 1.00 79.00 88 CYS A O 1
ATOM 698 N N . LEU A 1 89 ? -0.476 5.146 -1.082 1.00 80.25 89 LEU A N 1
ATOM 699 C CA . LEU A 1 89 ? -0.089 4.187 -0.052 1.00 80.25 89 LEU A CA 1
ATOM 700 C C . LEU A 1 89 ? -1.076 4.209 1.107 1.00 80.25 89 LEU A C 1
ATOM 702 O O . LEU A 1 89 ? -1.285 5.249 1.722 1.00 80.25 89 LEU A O 1
ATOM 706 N N . ILE A 1 90 ? -1.631 3.039 1.419 1.00 81.31 90 ILE A N 1
ATOM 707 C CA . ILE A 1 90 ? -2.523 2.828 2.557 1.00 81.31 90 ILE A CA 1
ATOM 708 C C . ILE A 1 90 ? -1.740 2.076 3.639 1.00 81.31 90 ILE A C 1
ATOM 710 O O . ILE A 1 90 ? -1.446 0.890 3.483 1.00 81.31 90 ILE A O 1
ATOM 714 N N . THR A 1 91 ? -1.370 2.772 4.712 1.00 80.56 91 THR A N 1
ATOM 715 C CA . THR A 1 91 ? -0.652 2.240 5.884 1.00 80.56 91 THR A CA 1
ATOM 716 C C . THR A 1 91 ? -1.538 2.244 7.127 1.00 80.56 91 THR A C 1
ATOM 718 O O . THR A 1 91 ? -2.603 2.862 7.130 1.00 80.56 91 THR A O 1
ATOM 721 N N . LEU A 1 92 ? -1.101 1.577 8.203 1.00 71.38 92 LEU A N 1
ATOM 722 C CA . LEU A 1 92 ? -1.838 1.578 9.473 1.00 71.38 92 LEU A CA 1
ATOM 723 C C . LEU A 1 92 ? -1.968 2.978 10.079 1.00 71.38 92 LEU A C 1
ATOM 725 O O . LEU A 1 92 ? -2.947 3.255 10.752 1.00 71.38 92 LEU A O 1
ATOM 729 N N . ALA A 1 93 ? -1.017 3.875 9.819 1.00 63.94 93 ALA A N 1
ATOM 730 C CA . ALA A 1 93 ? -1.064 5.244 10.330 1.00 63.94 93 ALA A CA 1
ATOM 731 C C . ALA A 1 93 ? -2.207 6.102 9.742 1.00 63.94 93 ALA A C 1
ATOM 733 O O . ALA A 1 93 ? -2.425 7.212 10.221 1.00 63.94 93 ALA A O 1
ATOM 734 N N . LEU A 1 94 ? -2.888 5.629 8.689 1.00 63.91 94 LEU A N 1
ATOM 735 C CA . LEU A 1 94 ? -4.071 6.284 8.114 1.00 63.91 94 LEU A CA 1
ATOM 736 C C . LEU A 1 94 ? -5.389 5.841 8.781 1.00 63.91 94 LEU A C 1
ATOM 738 O O . LEU A 1 94 ? -6.427 6.426 8.475 1.00 63.91 94 LEU A O 1
ATOM 742 N N . PHE A 1 95 ? -5.348 4.826 9.652 1.00 54.84 95 PHE A N 1
ATOM 743 C CA . PHE A 1 95 ? -6.456 4.399 10.514 1.00 54.84 95 PHE A CA 1
ATOM 744 C C . PHE A 1 95 ? -6.435 5.140 11.854 1.00 54.84 95 PHE A C 1
ATOM 746 O O . PHE A 1 95 ? -7.540 5.454 12.354 1.00 54.84 95 PHE A O 1
#

Radius of gyration: 14.03 Å; chains: 1; bounding box: 38×24×32 Å